Protein AF-A0A1E1MN97-F1 (afdb_monomer_lite)

Organism: Rhynchosporium secalis (NCBI:txid38038)

Radius of gyration: 18.12 Å; chains: 1; bounding box: 41×23×52 Å

InterPro domains:
  IPR003165 Piwi domain [PF02171] (19-93)
  IPR012337 Ribonuclease H-like superfamily [SSF53098] (6-96)
  IPR036397 Ribonuclease H superfamily [G3DSA:3.30.420.10] (1-100)

Structure (mmCIF, N/CA/C/O backbone):
data_AF-A0A1E1MN97-F1
#
_entry.id   AF-A0A1E1MN97-F1
#
loop_
_atom_site.group_PDB
_atom_site.id
_atom_site.type_symbol
_atom_site.label_atom_id
_atom_site.label_alt_id
_atom_site.label_comp_id
_atom_site.label_asym_id
_atom_site.label_entity_id
_atom_site.label_seq_id
_atom_site.pdbx_PDB_ins_code
_atom_site.Cartn_x
_atom_site.Cartn_y
_atom_site.Cartn_z
_atom_site.occupancy
_atom_site.B_iso_or_equiv
_atom_site.auth_seq_id
_atom_site.auth_comp_id
_atom_site.auth_asym_id
_atom_site.auth_atom_id
_atom_site.pdbx_PDB_model_num
ATOM 1 N N . MET A 1 1 ? 9.443 1.588 12.535 1.00 72.88 1 MET A N 1
ATOM 2 C CA . MET A 1 1 ? 8.849 2.880 12.944 1.00 72.88 1 MET A CA 1
ATOM 3 C C . MET A 1 1 ? 7.360 2.943 12.610 1.00 72.88 1 MET A C 1
ATOM 5 O O . MET A 1 1 ? 6.580 2.883 13.543 1.00 72.88 1 MET A O 1
ATOM 9 N N . VAL A 1 2 ? 6.952 2.916 11.333 1.00 85.94 2 VAL A N 1
ATOM 10 C CA . VAL A 1 2 ? 5.530 3.047 10.929 1.00 85.94 2 VAL A CA 1
ATOM 11 C C . VAL A 1 2 ? 4.598 1.996 11.553 1.00 85.94 2 VAL A C 1
ATOM 13 O O . VAL A 1 2 ? 3.640 2.350 12.233 1.00 85.94 2 VAL A O 1
ATOM 16 N N . LYS A 1 3 ? 4.909 0.697 11.412 1.00 86.44 3 LYS A N 1
ATOM 17 C CA . LYS A 1 3 ? 4.085 -0.383 11.998 1.00 86.44 3 LYS A CA 1
ATOM 18 C C . LYS A 1 3 ? 4.061 -0.398 13.531 1.00 86.44 3 LYS A C 1
ATOM 20 O O . LYS A 1 3 ? 3.086 -0.841 14.114 1.00 86.44 3 LYS A O 1
ATOM 25 N N . LEU A 1 4 ? 5.140 0.053 14.172 1.00 88.12 4 LEU A N 1
ATOM 26 C CA . LEU A 1 4 ? 5.307 -0.038 15.628 1.00 88.12 4 LEU A CA 1
ATOM 27 C C . LEU A 1 4 ? 4.805 1.207 16.368 1.00 88.12 4 LEU A C 1
ATOM 29 O O . LEU A 1 4 ? 4.565 1.133 17.566 1.00 88.12 4 LEU A O 1
ATOM 33 N N . LYS A 1 5 ? 4.681 2.347 15.680 1.00 93.44 5 LYS A N 1
ATOM 34 C CA . LYS A 1 5 ? 4.355 3.637 16.297 1.00 93.44 5 LYS A CA 1
ATOM 35 C C . LYS A 1 5 ? 3.136 4.284 15.652 1.00 93.44 5 LYS A C 1
ATOM 37 O O . LYS A 1 5 ? 2.136 4.482 16.330 1.00 93.44 5 LYS A O 1
ATOM 42 N N . ASP A 1 6 ? 3.2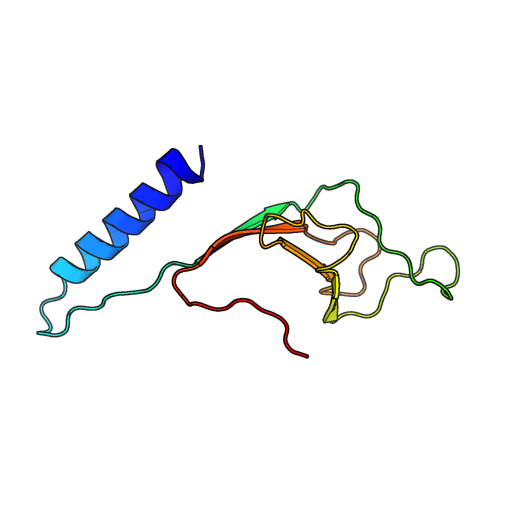02 4.562 14.354 1.00 94.25 6 ASP A N 1
ATOM 43 C CA . ASP A 1 6 ? 2.196 5.389 13.679 1.00 94.25 6 ASP A CA 1
ATOM 44 C C . ASP A 1 6 ? 0.849 4.661 13.573 1.00 94.25 6 ASP A C 1
ATOM 46 O O . ASP A 1 6 ? -0.178 5.202 13.978 1.00 94.25 6 ASP A O 1
ATOM 50 N N . ILE A 1 7 ? 0.851 3.403 13.111 1.00 94.25 7 ILE A N 1
ATOM 51 C CA . ILE A 1 7 ? -0.383 2.608 12.974 1.00 94.25 7 ILE A CA 1
ATOM 52 C C . ILE A 1 7 ? -1.081 2.408 14.336 1.00 94.25 7 ILE A C 1
ATOM 54 O O . ILE A 1 7 ? -2.278 2.702 14.424 1.00 94.25 7 ILE A O 1
ATOM 58 N N . PRO A 1 8 ? -0.389 1.996 15.422 1.00 94.69 8 PRO A N 1
ATOM 59 C CA . PRO A 1 8 ? -1.009 1.903 16.745 1.00 94.69 8 PRO A CA 1
ATOM 60 C C . PRO A 1 8 ? -1.573 3.231 17.263 1.00 94.69 8 PRO A C 1
ATOM 62 O O . PRO A 1 8 ? -2.661 3.246 17.835 1.00 94.69 8 PRO A O 1
ATOM 65 N N . GLN A 1 9 ? -0.873 4.351 17.049 1.00 95.44 9 GLN A N 1
ATOM 66 C CA . GLN A 1 9 ? -1.340 5.668 17.498 1.00 95.44 9 GLN A CA 1
ATOM 67 C C . GLN A 1 9 ? -2.600 6.121 16.755 1.00 95.44 9 GLN A C 1
ATOM 69 O O . GLN A 1 9 ? -3.536 6.607 17.389 1.00 95.44 9 GLN A O 1
ATOM 74 N N . ILE A 1 10 ? -2.657 5.912 15.436 1.00 93.88 10 ILE A N 1
ATOM 75 C CA . ILE A 1 10 ? -3.847 6.209 14.626 1.00 93.88 10 ILE A CA 1
ATOM 76 C C . ILE A 1 10 ? -5.019 5.325 15.068 1.00 93.88 10 ILE A C 1
ATOM 78 O O . ILE A 1 10 ? -6.122 5.823 15.278 1.00 93.88 10 ILE A O 1
ATOM 82 N N . THR A 1 11 ? -4.773 4.031 15.282 1.00 92.56 11 THR A N 1
ATOM 83 C CA . THR A 1 11 ? -5.800 3.079 15.741 1.00 92.56 11 THR A CA 1
ATOM 84 C C . THR A 1 11 ? -6.360 3.481 17.108 1.00 92.56 11 THR A C 1
ATOM 86 O O . THR A 1 11 ? -7.573 3.488 17.316 1.00 92.56 11 THR A O 1
ATOM 89 N N . LEU A 1 12 ? -5.488 3.891 18.037 1.00 92.75 12 LEU A N 1
ATOM 90 C CA . LEU A 1 12 ? -5.895 4.390 19.350 1.00 92.75 12 LEU A CA 1
ATOM 91 C C . LEU A 1 12 ? -6.735 5.670 19.243 1.00 92.75 12 LEU A C 1
ATOM 93 O O . LEU A 1 12 ? -7.713 5.820 19.974 1.00 92.75 12 LEU A O 1
ATOM 97 N N . AL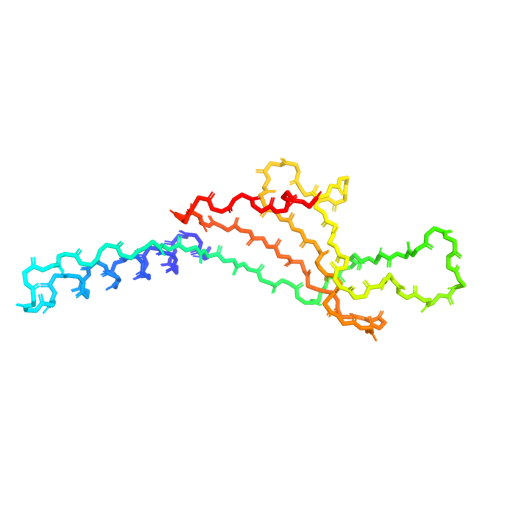A A 1 13 ? -6.376 6.582 18.338 1.00 91.62 13 ALA A N 1
ATOM 98 C CA . ALA A 1 13 ? -7.142 7.800 18.100 1.00 91.62 13 ALA A CA 1
ATOM 99 C C . ALA A 1 13 ? -8.542 7.495 17.543 1.00 91.62 13 ALA A C 1
ATOM 101 O O . ALA A 1 13 ? -9.518 8.042 18.050 1.00 91.62 13 ALA A O 1
ATOM 102 N N . ILE A 1 14 ? -8.659 6.576 16.574 1.00 90.44 14 ILE A N 1
ATOM 103 C CA . ILE A 1 14 ? -9.955 6.120 16.039 1.00 90.44 14 ILE A CA 1
ATOM 104 C C . ILE A 1 14 ? -10.828 5.560 17.167 1.00 90.44 14 ILE A C 1
ATOM 106 O O . ILE A 1 14 ? -11.991 5.944 17.294 1.00 90.44 14 ILE A O 1
ATOM 110 N N . LYS A 1 15 ? -10.254 4.714 18.030 1.00 88.56 15 LYS A N 1
ATOM 111 C CA . LYS A 1 15 ? -10.970 4.140 19.174 1.00 88.56 15 LYS A CA 1
ATOM 112 C C . LYS A 1 15 ? -11.476 5.222 20.136 1.00 88.56 15 LYS A C 1
ATOM 114 O O . LYS A 1 15 ? -12.662 5.241 20.447 1.00 88.56 15 LYS A O 1
ATOM 119 N N . ARG A 1 16 ? -10.619 6.165 20.539 1.00 89.44 16 ARG A N 1
ATOM 120 C CA . ARG A 1 16 ? -11.009 7.282 21.424 1.00 89.44 16 ARG A CA 1
ATOM 121 C C . ARG A 1 16 ? -12.132 8.134 20.832 1.00 89.44 16 ARG A C 1
ATOM 123 O O . ARG A 1 16 ? -13.052 8.514 21.543 1.00 89.44 16 ARG A O 1
ATOM 130 N N . MET A 1 17 ? -12.080 8.404 19.527 1.00 86.00 17 MET A N 1
ATOM 131 C CA . MET A 1 17 ? -13.141 9.144 18.837 1.00 86.00 17 MET A CA 1
ATOM 132 C C . MET A 1 17 ? -14.469 8.378 18.827 1.00 86.00 17 MET A C 1
ATOM 134 O O . MET A 1 17 ? -15.521 8.996 18.959 1.00 86.00 17 MET A O 1
ATOM 138 N N . SER A 1 18 ? -14.426 7.047 18.704 1.00 83.12 18 SER A N 1
ATOM 139 C CA . SER A 1 18 ? -15.628 6.203 18.755 1.00 83.12 18 SER A CA 1
ATOM 140 C C . SER A 1 18 ? -16.277 6.144 20.143 1.00 83.12 18 SER A C 1
ATOM 142 O O . SER A 1 18 ? -17.482 5.938 20.237 1.00 83.12 18 SER A O 1
ATOM 144 N N . GLU A 1 19 ? -15.491 6.341 21.206 1.00 81.81 19 GLU A N 1
ATOM 145 C CA . GLU A 1 19 ? -15.962 6.391 22.598 1.00 81.81 19 GLU A CA 1
ATOM 146 C C . GLU A 1 19 ? -16.546 7.767 22.962 1.00 81.81 19 GLU A C 1
ATOM 148 O O . GLU A 1 19 ? -17.415 7.852 23.822 1.00 81.81 19 GLU A O 1
ATOM 153 N N . TYR A 1 20 ? -16.085 8.839 22.306 1.00 75.69 20 TYR A N 1
ATOM 154 C CA . TYR A 1 20 ? -16.527 10.214 22.563 1.00 75.69 20 TYR A CA 1
ATOM 155 C C . TYR A 1 20 ? -17.847 10.593 21.868 1.00 75.69 20 TYR A C 1
ATOM 157 O O . TYR A 1 20 ? -18.484 11.567 22.253 1.00 75.69 20 TYR A O 1
ATOM 165 N N . SER A 1 21 ? -18.273 9.881 20.820 1.00 72.38 21 SER A N 1
ATOM 166 C CA . SER A 1 21 ? -19.492 10.252 20.092 1.00 72.38 21 SER A CA 1
ATOM 167 C C . SER A 1 21 ? -20.758 9.986 20.924 1.00 72.38 21 SER A C 1
ATOM 169 O O . SER A 1 21 ? -21.143 8.832 21.080 1.00 72.38 21 SER A O 1
ATOM 171 N N . ASP A 1 22 ? -21.443 11.049 21.370 1.00 65.81 22 ASP A N 1
ATOM 172 C CA . ASP A 1 22 ? -22.707 11.035 22.146 1.00 65.81 22 ASP A CA 1
ATOM 173 C C . ASP A 1 22 ? -23.907 10.385 21.425 1.00 65.81 22 ASP A C 1
ATOM 175 O O . ASP A 1 22 ? -24.974 10.159 21.998 1.00 65.81 22 ASP A O 1
ATOM 179 N N . THR A 1 23 ? -23.768 10.072 20.139 1.00 63.75 23 THR A N 1
ATOM 180 C CA . THR A 1 23 ? -24.752 9.266 19.421 1.00 63.75 23 THR A CA 1
ATOM 181 C C . THR A 1 23 ? -24.594 7.808 19.846 1.00 63.75 23 THR A C 1
ATOM 183 O O . THR A 1 23 ? -23.485 7.293 19.771 1.00 63.75 23 THR A O 1
ATOM 186 N N . ASN A 1 24 ? -25.688 7.116 20.190 1.00 59.78 24 ASN A N 1
ATOM 187 C CA . ASN A 1 24 ? -25.788 5.673 20.517 1.00 59.78 24 ASN A CA 1
ATOM 188 C C . ASN A 1 24 ? -25.280 4.695 19.417 1.00 59.78 24 ASN A C 1
ATOM 190 O O . ASN A 1 24 ? -25.704 3.544 19.325 1.00 59.78 24 ASN A O 1
ATOM 194 N N . LYS A 1 25 ? -24.403 5.147 18.522 1.00 63.56 25 LYS A N 1
ATOM 195 C CA . LYS A 1 25 ? -23.884 4.445 17.362 1.00 63.56 25 LYS A CA 1
ATOM 196 C C . LYS A 1 25 ? -22.365 4.377 17.473 1.00 63.56 25 LYS A C 1
ATOM 198 O O . LYS A 1 25 ? -21.668 5.326 17.131 1.00 63.56 25 LYS A O 1
ATOM 203 N N . SER A 1 26 ? -21.857 3.224 17.903 1.00 63.41 26 SER A N 1
ATOM 204 C CA . SER A 1 26 ? -20.423 2.932 17.884 1.00 63.41 26 SER A CA 1
ATOM 205 C C . SER A 1 26 ? -19.902 3.015 16.443 1.00 63.41 26 SER A C 1
ATOM 207 O O . SER A 1 26 ? -20.202 2.150 15.614 1.00 63.41 26 SER A O 1
ATOM 209 N N . CYS A 1 27 ? -19.142 4.057 16.113 1.00 64.94 27 CYS A N 1
ATOM 210 C CA . CYS A 1 27 ? -18.513 4.179 14.801 1.00 64.94 27 CYS A CA 1
ATOM 211 C C . CYS A 1 27 ? -17.189 3.408 14.802 1.00 64.94 27 CYS A C 1
ATOM 213 O O . CY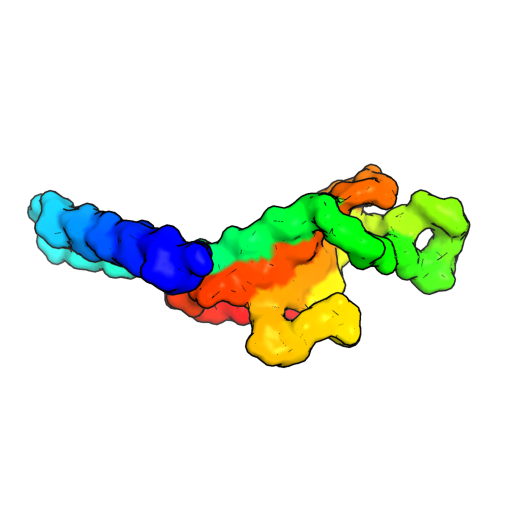S A 1 27 ? -16.154 3.929 15.212 1.00 64.94 27 CYS A O 1
ATOM 215 N N . ASN A 1 28 ? -17.221 2.146 14.368 1.00 76.06 28 ASN A N 1
ATOM 216 C CA . ASN A 1 28 ? -16.013 1.341 14.201 1.00 76.06 28 ASN A CA 1
ATOM 217 C C . ASN A 1 28 ? -15.453 1.533 12.782 1.00 76.06 28 ASN A C 1
ATOM 219 O O . ASN A 1 28 ? -15.779 0.786 11.856 1.00 76.06 28 ASN A O 1
ATOM 223 N N . SER A 1 29 ? -14.672 2.598 12.599 1.00 87.62 29 SER A N 1
ATOM 224 C CA . SER A 1 29 ? -14.026 2.912 11.321 1.00 87.62 29 SER A CA 1
ATOM 225 C C . SER A 1 29 ? -12.855 1.972 11.051 1.00 87.62 29 SER A C 1
ATOM 227 O O . SER A 1 29 ? -11.947 1.852 11.866 1.00 87.62 29 SER A O 1
ATOM 229 N N . LYS A 1 30 ? -12.848 1.361 9.866 1.00 91.38 30 LYS A N 1
ATOM 230 C CA . LYS A 1 30 ? -11.773 0.477 9.399 1.00 91.38 30 LYS A CA 1
ATOM 231 C C . LYS A 1 30 ? -10.568 1.285 8.909 1.00 91.38 30 LYS A C 1
ATOM 233 O O . LYS A 1 30 ? -10.730 2.181 8.078 1.00 91.38 30 LYS A O 1
ATOM 238 N N . LEU A 1 31 ? -9.361 0.932 9.347 1.00 92.75 31 LEU A N 1
ATOM 239 C CA . LEU A 1 31 ? -8.104 1.539 8.904 1.00 92.75 31 LEU A CA 1
ATOM 240 C C . LEU A 1 31 ? -7.455 0.740 7.763 1.00 92.75 31 LEU A C 1
ATOM 242 O O . LEU A 1 31 ? -7.159 -0.449 7.878 1.00 92.75 31 LEU A O 1
ATOM 246 N N . THR A 1 32 ? -7.157 1.421 6.657 1.00 94.38 32 THR A N 1
ATOM 247 C CA . THR A 1 32 ? -6.263 0.905 5.609 1.00 94.38 32 THR A CA 1
ATOM 248 C C . THR A 1 32 ? -5.105 1.875 5.442 1.00 94.38 32 THR A C 1
ATOM 250 O O . THR A 1 32 ? -5.315 3.058 5.183 1.00 94.38 32 THR A O 1
ATOM 253 N N . PHE A 1 33 ? -3.880 1.388 5.630 1.00 94.88 33 PHE A N 1
ATOM 254 C CA . PHE A 1 33 ? -2.676 2.213 5.649 1.00 94.88 33 PHE A CA 1
ATOM 255 C C . PHE A 1 33 ? -1.719 1.774 4.544 1.00 94.88 33 PHE A C 1
ATOM 257 O O . PHE A 1 33 ? -1.296 0.616 4.505 1.00 94.88 33 PHE A O 1
ATOM 264 N N . LEU A 1 34 ? -1.337 2.716 3.679 1.00 94.44 34 LEU A N 1
ATOM 265 C CA . LEU A 1 34 ? -0.416 2.488 2.572 1.00 94.44 34 LEU A CA 1
ATOM 266 C C . LEU A 1 34 ? 0.765 3.454 2.640 1.00 94.44 34 LEU A C 1
ATOM 268 O O . LEU A 1 34 ? 0.617 4.618 3.009 1.00 94.44 34 LEU A O 1
ATOM 272 N N . VAL A 1 35 ? 1.933 2.980 2.219 1.00 94.19 35 VAL A N 1
ATOM 273 C CA . VAL A 1 35 ? 3.135 3.798 2.038 1.00 94.19 35 VAL A CA 1
ATOM 274 C C . VAL A 1 35 ? 3.404 3.971 0.553 1.00 94.19 35 VAL A C 1
ATOM 276 O O . VAL A 1 35 ? 3.366 2.999 -0.197 1.00 94.19 35 VAL A O 1
ATOM 279 N N . VAL A 1 36 ? 3.723 5.202 0.143 1.00 93.06 36 VAL A N 1
ATOM 280 C CA . VAL A 1 36 ? 4.079 5.532 -1.241 1.00 93.06 36 VAL A CA 1
ATOM 281 C C . VAL A 1 36 ? 5.550 5.922 -1.328 1.00 93.06 36 VAL A C 1
ATOM 283 O O . VAL A 1 36 ? 5.954 6.989 -0.865 1.00 93.06 36 VAL A O 1
ATOM 286 N N . GLY A 1 37 ? 6.359 5.095 -1.982 1.00 91.69 37 GLY A N 1
ATOM 287 C CA . GLY A 1 37 ? 7.727 5.446 -2.355 1.00 91.69 37 GLY A CA 1
ATOM 288 C C . GLY A 1 37 ? 7.760 6.085 -3.741 1.00 91.69 37 GLY A C 1
ATOM 289 O O . GLY A 1 37 ? 7.639 5.371 -4.721 1.00 91.69 37 GLY A O 1
ATOM 290 N N . LYS A 1 38 ? 7.933 7.408 -3.867 1.00 85.31 38 LYS A N 1
ATOM 291 C CA . LYS A 1 38 ? 8.001 8.095 -5.185 1.00 85.31 38 LYS A CA 1
ATOM 292 C C . LYS A 1 38 ? 9.387 8.097 -5.842 1.00 85.31 38 LYS A C 1
ATOM 294 O O . LYS A 1 38 ? 9.498 8.289 -7.046 1.00 85.31 38 LYS A O 1
ATOM 299 N N . ARG A 1 39 ? 10.458 7.933 -5.063 1.00 85.25 39 ARG A N 1
ATOM 300 C CA . ARG A 1 39 ? 11.849 7.976 -5.547 1.00 85.25 39 ARG A CA 1
ATOM 301 C C . ARG A 1 39 ? 12.464 6.582 -5.492 1.00 85.25 39 ARG A C 1
ATOM 303 O O . ARG A 1 39 ? 13.277 6.299 -4.623 1.00 85.25 39 ARG A O 1
ATOM 310 N N . HIS A 1 40 ? 12.022 5.707 -6.392 1.00 86.62 40 HIS A N 1
ATOM 311 C CA . HIS A 1 40 ? 12.506 4.329 -6.495 1.00 86.62 40 HIS A CA 1
ATOM 312 C C . HIS A 1 40 ? 13.240 4.066 -7.818 1.00 86.62 40 HIS A C 1
ATOM 314 O O . HIS A 1 40 ? 13.108 4.804 -8.801 1.00 86.62 40 HIS A O 1
ATOM 320 N N . HIS A 1 41 ? 13.991 2.964 -7.870 1.00 85.69 41 HIS A N 1
ATOM 321 C CA . HIS A 1 41 ? 14.775 2.585 -9.050 1.00 85.69 41 HIS A CA 1
ATOM 322 C C . HIS A 1 41 ? 13.992 1.783 -10.095 1.00 85.69 41 HIS A C 1
ATOM 324 O O . HIS A 1 41 ? 14.446 1.692 -11.229 1.00 85.69 41 HIS A O 1
ATOM 330 N N . ALA A 1 42 ? 12.795 1.277 -9.775 1.00 83.31 42 ALA A N 1
ATOM 331 C CA . ALA A 1 42 ? 11.983 0.558 -10.755 1.00 83.31 42 ALA A CA 1
ATOM 332 C C . ALA A 1 42 ? 11.641 1.437 -11.978 1.00 83.31 42 ALA A C 1
ATOM 334 O O . ALA A 1 42 ? 11.297 2.624 -11.850 1.00 83.31 42 ALA A O 1
ATOM 335 N N . ARG A 1 43 ? 11.759 0.841 -13.168 1.00 80.25 43 ARG A N 1
ATOM 336 C CA . ARG A 1 43 ? 11.408 1.408 -14.475 1.00 80.25 43 ARG A CA 1
ATOM 337 C C . ARG A 1 43 ? 10.563 0.370 -15.208 1.00 80.25 43 ARG A C 1
ATOM 339 O O . ARG A 1 43 ? 10.971 -0.777 -15.309 1.00 80.25 43 ARG A O 1
ATOM 346 N N . LEU A 1 44 ? 9.388 0.774 -15.675 1.00 78.25 44 LEU A N 1
ATOM 347 C CA . LEU A 1 44 ? 8.449 -0.070 -16.409 1.00 78.25 44 LEU A CA 1
ATOM 348 C C . LEU A 1 44 ? 8.369 0.478 -17.830 1.00 78.25 44 LEU A C 1
ATOM 350 O O . LEU A 1 44 ? 7.947 1.623 -18.025 1.00 78.25 44 LEU A O 1
ATOM 354 N N . ASN A 1 45 ? 8.808 -0.317 -18.794 1.00 78.88 45 ASN A N 1
ATOM 355 C CA . ASN A 1 45 ? 8.823 0.059 -20.198 1.00 78.88 45 ASN A CA 1
ATOM 356 C C . ASN A 1 45 ? 7.894 -0.891 -20.968 1.00 78.88 45 ASN A C 1
ATOM 358 O O . ASN A 1 45 ? 7.891 -2.089 -20.681 1.00 78.88 45 ASN A O 1
ATOM 362 N N . PRO A 1 46 ? 7.089 -0.385 -21.911 1.00 77.62 46 PRO A N 1
ATOM 363 C CA . PRO A 1 46 ? 6.259 -1.226 -22.764 1.00 77.62 46 PRO A CA 1
ATOM 364 C C . PRO A 1 46 ? 7.126 -2.100 -23.683 1.00 77.62 46 PRO A C 1
ATOM 366 O O . PRO A 1 46 ? 8.080 -1.610 -24.278 1.00 77.62 46 PRO A O 1
ATOM 369 N N . VAL A 1 47 ? 6.748 -3.373 -23.841 1.00 78.44 47 VAL A N 1
ATOM 370 C CA . VAL A 1 47 ? 7.501 -4.378 -24.625 1.00 78.44 47 VAL A CA 1
ATOM 371 C C . VAL A 1 47 ? 7.681 -3.963 -26.092 1.00 78.44 47 VAL A C 1
ATOM 373 O O . VAL A 1 47 ? 8.743 -4.174 -26.661 1.00 78.44 47 VAL A O 1
ATOM 376 N N . ASN A 1 48 ? 6.670 -3.312 -26.680 1.00 76.88 48 ASN A N 1
ATOM 377 C CA . ASN A 1 48 ? 6.667 -2.872 -28.083 1.00 76.88 48 ASN A CA 1
ATOM 378 C C . ASN A 1 48 ? 6.725 -1.339 -28.235 1.00 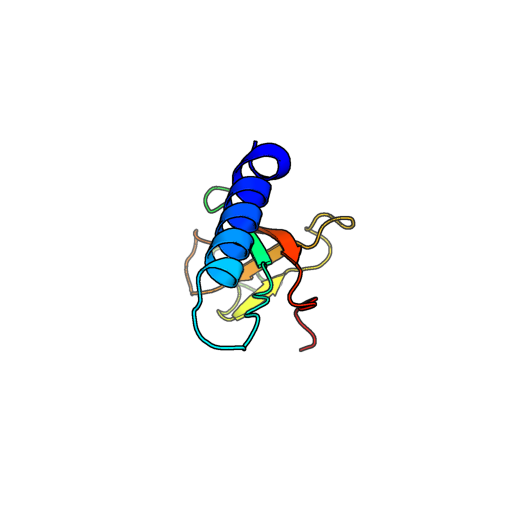76.88 48 ASN A C 1
ATOM 380 O O . ASN A 1 48 ? 6.330 -0.794 -29.268 1.00 76.88 48 ASN A O 1
ATOM 384 N N . GLY A 1 49 ? 7.123 -0.608 -27.191 1.00 64.81 49 GLY A N 1
ATOM 385 C CA . GLY A 1 49 ? 7.218 0.848 -27.276 1.00 64.81 49 GLY A CA 1
ATOM 386 C C . GLY A 1 49 ? 8.510 1.310 -27.932 1.00 64.81 49 GLY A C 1
ATOM 387 O O . GLY A 1 49 ? 9.544 0.663 -27.828 1.00 64.81 49 GLY A O 1
ATOM 388 N N . LYS A 1 50 ? 8.459 2.488 -28.560 1.00 64.31 50 LYS A N 1
ATOM 389 C CA . LYS A 1 50 ? 9.678 3.238 -28.887 1.00 64.31 50 LYS A CA 1
ATOM 390 C C . LYS A 1 50 ? 10.412 3.581 -27.588 1.00 64.31 50 LYS A C 1
ATOM 392 O O . LYS A 1 50 ? 9.751 3.925 -26.601 1.00 64.31 50 LYS A O 1
ATOM 397 N N . ASP A 1 51 ? 11.742 3.532 -27.614 1.00 63.38 51 ASP A N 1
ATOM 398 C CA . ASP A 1 51 ? 12.589 3.876 -26.471 1.00 63.38 51 ASP A CA 1
ATOM 399 C C . ASP A 1 51 ? 12.140 5.194 -25.820 1.00 63.38 51 ASP A C 1
ATOM 401 O O . ASP A 1 51 ? 11.953 6.214 -26.487 1.00 63.38 51 ASP A O 1
ATOM 405 N N . GLY A 1 52 ? 11.917 5.162 -24.504 1.00 63.44 52 GLY A N 1
ATOM 406 C CA . GLY A 1 52 ? 11.528 6.338 -23.721 1.00 63.44 52 GLY A CA 1
ATOM 407 C C . GLY A 1 52 ? 10.024 6.608 -23.591 1.00 63.44 52 GLY A C 1
ATOM 408 O O . GLY A 1 52 ? 9.662 7.580 -22.925 1.00 63.44 52 GLY A O 1
ATOM 409 N N . LYS A 1 53 ? 9.137 5.774 -24.156 1.00 71.38 53 LYS A N 1
ATOM 410 C CA . LYS A 1 53 ? 7.687 5.856 -23.885 1.00 71.38 53 LYS A CA 1
ATOM 411 C C . LYS A 1 53 ? 7.287 5.091 -22.620 1.00 71.38 53 LYS A C 1
ATOM 413 O O . LYS A 1 53 ? 7.778 3.994 -22.373 1.00 71.38 53 LYS A O 1
ATOM 418 N N . ASN A 1 54 ? 6.355 5.643 -21.841 1.00 73.50 54 ASN A N 1
ATOM 419 C CA . ASN A 1 54 ? 5.750 4.935 -20.708 1.00 73.50 54 ASN A CA 1
ATOM 420 C C . ASN A 1 54 ? 4.605 4.028 -21.167 1.00 73.50 54 ASN A C 1
ATOM 422 O O . ASN A 1 54 ? 4.080 4.174 -22.270 1.00 73.50 54 ASN A O 1
ATOM 426 N N . GLY A 1 55 ? 4.190 3.118 -20.283 1.00 75.81 55 GLY A N 1
ATOM 427 C CA . GLY A 1 55 ? 2.892 2.460 -20.417 1.00 75.81 55 GLY A CA 1
ATOM 428 C C . GLY A 1 55 ? 1.731 3.459 -20.288 1.00 75.81 55 GLY A C 1
ATOM 429 O O . GLY A 1 55 ? 1.932 4.572 -19.790 1.00 75.81 55 GLY A O 1
ATOM 430 N N . PRO A 1 56 ? 0.521 3.077 -20.727 1.00 79.31 56 PRO A N 1
ATOM 431 C CA . PRO A 1 56 ? -0.648 3.945 -20.665 1.00 79.31 56 PRO A CA 1
ATOM 432 C C . PRO A 1 56 ? -1.015 4.305 -19.214 1.00 79.31 56 PRO A C 1
ATOM 434 O O . PRO A 1 56 ? -0.762 3.515 -18.295 1.00 79.31 56 PRO A O 1
ATOM 437 N N . PRO A 1 57 ? -1.629 5.482 -18.984 1.00 81.44 57 PRO A N 1
ATOM 438 C CA . PRO A 1 57 ? -2.180 5.818 -17.679 1.00 81.44 57 PRO A CA 1
ATOM 439 C C . PRO A 1 57 ? -3.270 4.810 -17.283 1.00 81.44 57 PRO A C 1
ATOM 441 O O . PRO A 1 57 ? -3.984 4.284 -18.132 1.00 81.44 57 PRO A O 1
ATOM 444 N N . GLY A 1 58 ? -3.386 4.529 -15.989 1.00 81.00 58 GLY A N 1
ATOM 445 C CA . GLY A 1 58 ? -4.277 3.505 -15.443 1.00 81.00 58 GLY A CA 1
ATOM 446 C C . GLY A 1 58 ? -3.667 2.101 -15.386 1.00 81.00 58 GLY A C 1
ATOM 447 O O . GLY A 1 58 ? -4.205 1.251 -14.684 1.00 81.00 58 GLY A O 1
ATOM 448 N N . MET A 1 59 ? -2.528 1.851 -16.043 1.00 83.44 59 MET A N 1
ATOM 449 C CA . MET A 1 59 ? -1.835 0.564 -15.937 1.00 83.44 59 MET A CA 1
ATOM 450 C C . MET A 1 59 ? -1.343 0.335 -14.505 1.00 83.44 59 MET A C 1
ATOM 452 O O . MET A 1 59 ? -0.724 1.218 -13.907 1.00 83.44 59 MET A O 1
ATOM 456 N N . VAL A 1 60 ? -1.564 -0.861 -13.968 1.00 87.75 60 VAL A N 1
ATOM 457 C CA . VAL A 1 60 ? -1.044 -1.266 -12.660 1.00 87.75 60 VAL A CA 1
ATOM 458 C C . VAL A 1 60 ? -0.200 -2.516 -12.824 1.00 87.75 60 VAL A C 1
ATOM 460 O O . VAL A 1 60 ? -0.596 -3.443 -13.520 1.00 87.75 60 VAL A O 1
ATOM 463 N N . ILE A 1 61 ? 0.968 -2.529 -12.185 1.00 88.00 61 ILE A N 1
ATOM 464 C CA . ILE A 1 61 ? 1.816 -3.717 -12.090 1.00 88.00 61 ILE A CA 1
ATOM 465 C C . ILE A 1 61 ? 1.829 -4.194 -10.642 1.00 88.00 61 ILE A C 1
ATOM 467 O O . ILE A 1 61 ? 2.372 -3.519 -9.767 1.00 88.00 61 ILE A O 1
ATOM 471 N N . ASN A 1 62 ? 1.220 -5.348 -10.409 1.00 87.62 62 ASN A N 1
ATOM 472 C CA . ASN A 1 62 ? 1.055 -6.014 -9.114 1.00 87.62 62 ASN A CA 1
ATOM 473 C C . ASN A 1 62 ? 1.600 -7.455 -9.120 1.00 87.62 62 ASN A C 1
ATOM 475 O O . ASN A 1 62 ? 1.414 -8.184 -8.154 1.00 87.62 62 ASN A O 1
ATOM 479 N N . GLU A 1 63 ? 2.279 -7.867 -10.191 1.00 85.94 63 GLU A N 1
ATOM 480 C CA . GLU A 1 63 ? 2.808 -9.221 -10.368 1.00 85.94 63 GLU A CA 1
ATOM 481 C C . GLU A 1 63 ? 4.262 -9.184 -10.855 1.00 85.94 63 GLU A C 1
ATOM 483 O O . GLU A 1 63 ? 4.720 -8.184 -11.413 1.00 85.94 63 GLU A O 1
ATOM 488 N N . THR A 1 64 ? 4.981 -10.299 -10.681 1.00 86.56 64 THR A N 1
ATOM 489 C CA . THR A 1 64 ? 6.360 -10.567 -11.153 1.00 86.56 64 THR A CA 1
ATOM 490 C C . THR A 1 64 ? 7.468 -9.692 -10.550 1.00 86.56 64 THR A C 1
ATOM 492 O O . THR A 1 64 ? 8.460 -10.215 -10.051 1.00 86.56 64 THR A O 1
ATOM 495 N N . VAL A 1 65 ? 7.329 -8.366 -10.585 1.00 86.50 65 VAL A N 1
ATOM 496 C CA . VAL A 1 65 ? 8.346 -7.383 -10.156 1.00 86.50 65 VAL A CA 1
ATOM 497 C C . VAL A 1 65 ? 8.031 -6.747 -8.801 1.00 86.50 65 VAL A C 1
ATOM 499 O O . VAL A 1 65 ? 8.555 -5.687 -8.458 1.00 86.50 65 VAL A O 1
ATOM 502 N N . VAL A 1 66 ? 7.148 -7.382 -8.038 1.00 89.94 66 VAL A N 1
ATOM 503 C CA . VAL A 1 66 ? 6.698 -6.926 -6.724 1.00 89.94 66 VAL A CA 1
ATOM 504 C C . VAL A 1 66 ? 6.988 -7.997 -5.665 1.00 89.94 66 VAL A C 1
ATOM 506 O O . VAL A 1 66 ? 7.294 -9.140 -6.005 1.00 89.94 66 VAL A O 1
ATOM 509 N N . CYS A 1 67 ? 6.957 -7.652 -4.373 1.00 88.44 67 CYS A N 1
ATOM 510 C CA . CYS A 1 67 ? 7.280 -8.635 -3.330 1.00 88.44 67 CYS A CA 1
ATOM 511 C C . CYS A 1 67 ? 6.114 -9.626 -3.150 1.00 88.44 67 CYS A C 1
ATOM 513 O O . CYS A 1 67 ? 5.033 -9.182 -2.777 1.00 88.44 67 CYS A O 1
ATOM 515 N N . PRO A 1 68 ? 6.317 -10.947 -3.318 1.00 88.19 68 PRO A N 1
ATOM 516 C CA . PRO A 1 68 ? 5.224 -11.926 -3.352 1.00 88.19 68 PRO A CA 1
ATOM 517 C C . PRO A 1 68 ? 4.522 -12.124 -2.003 1.00 88.19 68 PRO A C 1
ATOM 519 O O . PRO A 1 68 ? 3.412 -12.639 -1.946 1.00 88.19 68 PRO A O 1
ATOM 522 N N . THR A 1 69 ? 5.166 -11.737 -0.902 1.00 90.38 69 THR A N 1
ATOM 523 C CA . THR A 1 69 ? 4.639 -11.900 0.461 1.00 90.38 69 THR A CA 1
ATOM 524 C C . THR A 1 69 ? 3.981 -10.635 1.004 1.00 90.38 69 THR A C 1
ATOM 526 O O . THR A 1 69 ? 3.534 -10.613 2.151 1.00 90.38 69 THR A O 1
ATOM 529 N N . GLN A 1 70 ? 3.947 -9.557 0.219 1.00 88.94 70 GLN A N 1
ATOM 530 C CA . GLN A 1 70 ? 3.420 -8.265 0.639 1.00 88.94 70 GLN A CA 1
ATOM 531 C C . GLN A 1 70 ? 2.440 -7.747 -0.399 1.00 88.94 70 GLN A C 1
ATOM 533 O O . GLN A 1 70 ? 2.686 -7.847 -1.594 1.00 88.94 70 GLN A O 1
ATOM 538 N N . PHE A 1 71 ? 1.363 -7.112 0.052 1.00 91.62 71 PHE A N 1
ATOM 539 C CA . PHE A 1 71 ? 0.455 -6.462 -0.877 1.00 91.62 71 PHE A CA 1
ATOM 540 C C . PHE A 1 71 ? 1.038 -5.117 -1.327 1.00 91.62 71 PHE A C 1
ATOM 542 O O . PHE A 1 71 ? 1.074 -4.144 -0.568 1.00 91.62 71 PHE A O 1
ATOM 549 N N . ASN A 1 72 ? 1.536 -5.073 -2.559 1.00 92.19 72 ASN A N 1
ATOM 550 C CA . ASN A 1 72 ? 2.164 -3.903 -3.155 1.00 92.19 72 ASN A CA 1
ATOM 551 C C . ASN A 1 72 ? 1.978 -3.863 -4.677 1.00 92.19 72 ASN A C 1
ATOM 553 O O . ASN A 1 72 ? 1.632 -4.856 -5.312 1.00 92.19 72 ASN A O 1
ATOM 557 N N . PHE A 1 73 ? 2.152 -2.677 -5.255 1.00 91.75 73 PHE A N 1
ATOM 558 C CA . PHE A 1 73 ? 1.963 -2.460 -6.686 1.00 91.75 73 PHE A CA 1
ATOM 559 C C . PHE A 1 73 ? 2.604 -1.153 -7.165 1.00 91.75 73 PHE A C 1
ATOM 561 O O . PHE A 1 73 ? 2.892 -0.233 -6.389 1.00 91.75 73 PHE A O 1
ATOM 568 N N . TYR A 1 74 ? 2.787 -1.058 -8.479 1.00 89.75 74 TYR A N 1
ATOM 569 C CA . TYR A 1 74 ? 3.221 0.136 -9.193 1.00 89.75 74 TYR A CA 1
ATOM 570 C C . TYR A 1 74 ? 2.108 0.622 -10.130 1.00 89.75 74 TYR A C 1
ATOM 572 O O . TYR A 1 74 ? 1.909 0.031 -11.192 1.00 89.75 74 TYR A O 1
ATOM 580 N N . PRO A 1 75 ? 1.387 1.703 -9.796 1.00 87.94 75 PRO A N 1
ATOM 581 C CA . PRO A 1 75 ? 0.450 2.322 -10.713 1.00 87.94 75 PRO A CA 1
ATOM 582 C C . PRO A 1 75 ? 1.161 3.323 -11.633 1.00 87.94 75 PRO A C 1
ATOM 584 O O . PRO A 1 75 ? 1.970 4.154 -11.202 1.00 87.94 75 PRO A O 1
ATOM 587 N N . GLN A 1 76 ? 0.793 3.291 -12.906 1.00 83.62 76 GLN A N 1
ATOM 588 C CA . GLN A 1 76 ? 1.055 4.334 -13.884 1.00 83.62 76 GLN A CA 1
ATOM 589 C C . GLN A 1 76 ? -0.133 5.303 -13.864 1.00 83.62 76 GLN A C 1
ATOM 591 O O . GLN A 1 76 ? -1.080 5.157 -14.622 1.00 83.62 76 GLN A O 1
ATOM 596 N N . SER A 1 77 ? -0.135 6.283 -12.960 1.00 79.38 77 SER A N 1
ATOM 597 C CA . SER A 1 77 ? -1.309 7.157 -12.785 1.00 79.38 77 SER A CA 1
ATOM 598 C C . SER A 1 77 ? -1.489 8.213 -13.882 1.00 79.38 77 SER A C 1
ATOM 600 O O . SER A 1 77 ? -2.606 8.645 -14.134 1.00 79.38 77 SER A O 1
ATOM 602 N N . HIS A 1 78 ? -0.407 8.651 -14.522 1.00 77.38 78 HIS A N 1
ATOM 603 C CA . HIS A 1 78 ? -0.406 9.709 -15.535 1.00 77.38 78 HIS A CA 1
ATOM 604 C C . HIS A 1 78 ? 0.734 9.472 -16.534 1.00 77.38 78 HIS A C 1
ATOM 606 O O . HIS A 1 78 ? 1.648 8.690 -16.252 1.00 77.38 78 HIS A O 1
ATOM 612 N N . ASP A 1 79 ? 0.693 10.130 -17.694 1.00 71.06 79 ASP A N 1
ATOM 613 C CA . ASP A 1 79 ? 1.716 9.995 -18.741 1.00 71.06 79 ASP A CA 1
ATOM 614 C C . ASP A 1 79 ? 2.993 10.777 -18.387 1.00 71.06 79 ASP A C 1
ATOM 616 O O . ASP A 1 79 ? 3.323 11.814 -18.957 1.00 71.06 79 ASP A O 1
ATOM 620 N N . SER A 1 80 ? 3.685 10.301 -17.352 1.00 63.75 80 SER A N 1
ATOM 621 C CA . SER A 1 80 ? 4.904 10.903 -16.824 1.00 63.75 80 SER A CA 1
ATOM 622 C C . SER A 1 80 ? 6.102 9.975 -17.009 1.00 63.75 80 SER A C 1
ATOM 624 O O . SER A 1 80 ? 6.099 8.876 -16.448 1.00 63.75 80 SER A O 1
ATOM 626 N N . PRO A 1 81 ? 7.185 10.437 -17.667 1.00 57.03 81 PRO A N 1
ATOM 627 C CA . PRO A 1 81 ? 8.425 9.674 -17.884 1.00 57.03 81 PRO A CA 1
ATOM 628 C C . PRO A 1 81 ? 9.115 9.145 -16.620 1.00 57.03 81 PRO A C 1
ATOM 630 O O . PRO A 1 81 ? 9.940 8.236 -16.690 1.00 57.03 81 PRO A O 1
ATOM 633 N N . LYS A 1 82 ? 8.861 9.756 -15.455 1.00 57.66 82 LYS A N 1
ATOM 634 C CA . LYS A 1 82 ? 9.716 9.587 -14.265 1.00 57.66 82 LYS A CA 1
ATOM 635 C C . LYS A 1 82 ? 8.986 9.335 -12.946 1.00 57.66 82 LYS A C 1
ATOM 637 O O . LYS A 1 82 ? 9.659 9.089 -11.952 1.00 57.66 82 LYS A O 1
ATOM 642 N N . SER A 1 83 ? 7.655 9.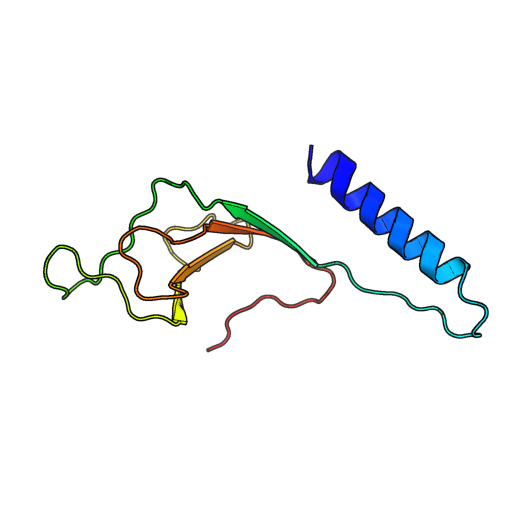386 -12.898 1.00 56.34 83 SER A N 1
ATOM 643 C CA . SER A 1 83 ? 6.926 9.449 -11.621 1.00 56.34 83 SER A CA 1
ATOM 644 C C . SER A 1 83 ? 5.911 8.321 -11.477 1.00 56.34 83 SER A C 1
ATOM 646 O O . SER A 1 83 ? 4.705 8.512 -11.624 1.00 56.34 83 SER A O 1
ATOM 648 N N . ARG A 1 84 ? 6.426 7.131 -11.172 1.00 72.31 84 ARG A N 1
ATOM 649 C CA . ARG A 1 84 ? 5.640 6.032 -10.607 1.00 72.31 84 ARG A CA 1
ATOM 650 C C . ARG A 1 84 ? 5.922 5.981 -9.112 1.00 72.31 84 ARG A C 1
ATOM 652 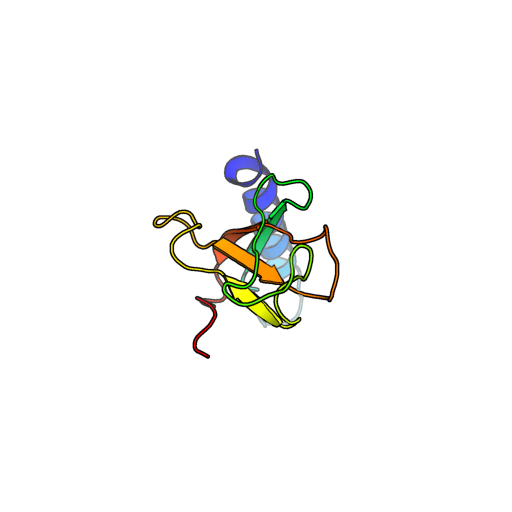O O . ARG A 1 84 ? 7.040 6.263 -8.689 1.00 72.31 84 ARG A O 1
ATOM 659 N N . GLY A 1 85 ? 4.897 5.704 -8.318 1.00 87.00 85 GLY A N 1
ATOM 660 C CA . GLY A 1 85 ? 5.065 5.402 -6.900 1.00 87.00 85 GLY A CA 1
ATOM 661 C C . GLY A 1 85 ? 5.081 3.894 -6.701 1.00 87.00 85 GLY A C 1
ATOM 662 O O . GLY A 1 85 ? 4.347 3.191 -7.383 1.00 87.00 85 GLY A O 1
ATOM 663 N N . HIS A 1 86 ? 5.868 3.401 -5.754 1.00 90.94 86 HIS A N 1
ATOM 664 C CA . HIS A 1 86 ? 5.701 2.053 -5.225 1.00 90.94 86 HIS A CA 1
ATOM 665 C C . HIS A 1 86 ? 4.743 2.132 -4.044 1.00 90.94 86 HIS A C 1
ATOM 667 O O . HIS A 1 86 ? 5.043 2.829 -3.070 1.00 90.94 86 HIS A O 1
ATOM 673 N N . TYR A 1 87 ? 3.601 1.465 -4.144 1.00 93.12 87 TYR A N 1
ATOM 674 C CA . TYR A 1 87 ? 2.594 1.431 -3.093 1.00 93.12 87 TYR A CA 1
ATOM 675 C C . TYR A 1 87 ? 2.746 0.130 -2.324 1.00 93.12 87 TYR A C 1
ATOM 677 O O . TYR A 1 87 ? 2.751 -0.934 -2.930 1.00 93.12 87 TYR A O 1
ATOM 685 N N . LEU A 1 88 ? 2.861 0.221 -1.002 1.00 93.38 88 LEU A N 1
ATOM 686 C CA . LEU A 1 88 ? 2.913 -0.924 -0.100 1.00 93.38 88 LEU A CA 1
ATOM 687 C C . LEU A 1 88 ? 1.806 -0.791 0.942 1.00 93.38 88 LEU A C 1
ATOM 689 O O . LEU A 1 88 ? 1.782 0.182 1.699 1.00 93.38 88 LEU A O 1
ATOM 693 N N . VAL A 1 89 ? 0.918 -1.776 1.000 1.00 93.81 89 VAL A N 1
ATOM 694 C CA . VAL A 1 89 ? -0.161 -1.850 1.986 1.00 93.81 89 VAL A CA 1
ATOM 695 C C . VAL A 1 89 ? 0.390 -2.459 3.274 1.00 93.81 89 VAL A C 1
ATOM 697 O O . VAL A 1 89 ? 0.890 -3.582 3.287 1.00 93.81 89 VAL A O 1
ATOM 700 N N . LEU A 1 90 ? 0.331 -1.703 4.372 1.00 93.88 90 LEU A N 1
ATOM 701 C CA . LEU A 1 90 ? 0.823 -2.142 5.683 1.00 93.88 90 LEU A CA 1
ATOM 702 C C . LEU A 1 90 ? -0.285 -2.652 6.606 1.00 93.88 90 LEU A C 1
ATOM 704 O O . LEU A 1 90 ? 0.008 -3.498 7.448 1.00 93.88 90 LEU A O 1
ATOM 708 N N . GLN A 1 91 ? -1.503 -2.127 6.454 1.00 93.19 91 GLN A N 1
ATOM 709 C CA . GLN A 1 91 ? -2.713 -2.501 7.194 1.00 93.19 91 GLN A CA 1
ATOM 710 C C . GLN A 1 91 ? -3.899 -2.428 6.230 1.00 93.19 91 GLN A C 1
ATOM 712 O O . GLN A 1 91 ? -3.983 -1.473 5.457 1.00 93.19 91 GLN A O 1
ATOM 717 N N . ASN A 1 92 ? -4.807 -3.403 6.274 1.00 93.25 92 ASN A N 1
ATOM 718 C CA . ASN A 1 92 ? -5.985 -3.447 5.410 1.00 93.25 92 ASN A CA 1
ATOM 719 C C . ASN A 1 92 ? -7.201 -4.023 6.138 1.00 93.25 92 ASN A C 1
ATOM 721 O O . ASN A 1 92 ? -7.557 -5.187 5.970 1.00 93.25 92 ASN A O 1
ATOM 725 N N . GLU A 1 93 ? -7.859 -3.198 6.943 1.00 93.75 93 GLU A N 1
ATOM 726 C CA . GLU A 1 93 ? -9.101 -3.596 7.617 1.00 93.75 93 GLU A CA 1
ATOM 727 C C . GLU A 1 93 ? -10.327 -3.461 6.712 1.00 93.75 93 GLU A C 1
ATOM 729 O O . GLU A 1 93 ? -11.390 -4.009 7.011 1.00 93.75 93 GLU A O 1
ATOM 734 N N . SER A 1 94 ? -10.194 -2.745 5.588 1.00 89.94 94 SER A N 1
ATOM 735 C CA . SER A 1 94 ? -11.265 -2.649 4.594 1.00 89.94 94 SER A CA 1
ATOM 736 C C . SER A 1 94 ? -11.588 -4.005 3.960 1.00 89.94 94 SER A C 1
ATOM 738 O O . SER A 1 94 ? -12.740 -4.237 3.598 1.00 89.94 94 SER A O 1
ATOM 740 N N . GLY A 1 95 ? -10.604 -4.908 3.890 1.00 89.38 95 GLY A N 1
ATOM 741 C CA . GLY A 1 95 ? -10.698 -6.164 3.145 1.00 89.38 95 GLY A CA 1
ATOM 742 C C . GLY A 1 95 ? -10.523 -5.978 1.637 1.00 89.38 95 GLY A C 1
ATOM 743 O O . GLY A 1 95 ? -10.716 -6.925 0.887 1.00 89.38 95 GLY A O 1
ATOM 744 N N . TYR A 1 96 ? -10.159 -4.775 1.185 1.00 84.12 96 TYR A N 1
ATOM 745 C CA . TYR A 1 96 ? -9.880 -4.500 -0.217 1.00 84.12 96 TYR A CA 1
ATOM 746 C C . TYR A 1 96 ? -8.540 -5.128 -0.611 1.00 84.12 96 TYR A C 1
ATOM 748 O O . TYR A 1 96 ? -7.483 -4.604 -0.273 1.00 84.12 96 TYR A O 1
ATOM 756 N N . ASP A 1 97 ? -8.572 -6.269 -1.277 1.00 78.06 97 ASP A N 1
ATOM 757 C CA . ASP A 1 97 ? -7.415 -7.015 -1.792 1.00 78.06 97 ASP A CA 1
ATOM 758 C C . ASP A 1 97 ? -6.917 -6.497 -3.151 1.00 78.06 97 ASP A C 1
ATOM 760 O O . ASP A 1 97 ? -5.782 -6.757 -3.534 1.00 78.06 97 ASP A O 1
ATOM 764 N N . GLY A 1 98 ? -7.728 -5.680 -3.822 1.00 67.69 98 GLY A N 1
ATOM 765 C CA . GLY A 1 98 ? -7.368 -4.935 -5.020 1.00 67.69 98 GLY A CA 1
ATOM 766 C C . GLY A 1 98 ? -7.278 -5.750 -6.314 1.00 67.69 98 GLY A C 1
ATOM 767 O O . GLY A 1 98 ? -6.814 -6.880 -6.353 1.00 67.69 98 GLY A O 1
ATOM 768 N N . LEU A 1 99 ? -7.692 -5.072 -7.394 1.00 59.53 99 LEU A N 1
ATOM 769 C CA . LEU A 1 99 ? -7.450 -5.356 -8.817 1.00 59.53 99 LEU A CA 1
ATOM 770 C C . LEU A 1 99 ? -7.894 -6.735 -9.341 1.00 59.53 99 LEU A C 1
ATOM 772 O O . LEU A 1 99 ? -7.157 -7.401 -10.059 1.00 59.53 99 LEU A O 1
ATOM 776 N N . LYS A 1 100 ? -9.162 -7.100 -9.109 1.00 44.97 100 LYS A N 1
ATOM 777 C CA . LYS A 1 100 ? -9.925 -7.821 -10.143 1.00 44.97 100 LYS A CA 1
ATOM 778 C C . LYS A 1 100 ? -10.317 -6.803 -11.220 1.00 44.97 100 LYS A C 1
ATOM 780 O O . LYS A 1 100 ? -11.277 -6.061 -11.020 1.00 44.97 100 LYS A O 1
ATOM 785 N N . ILE A 1 101 ? -9.548 -6.711 -12.300 1.00 44.66 101 ILE A N 1
ATOM 786 C CA . ILE A 1 101 ? -10.011 -6.145 -13.578 1.00 44.66 101 ILE A CA 1
ATOM 787 C C . ILE A 1 101 ? -10.090 -7.309 -14.555 1.00 44.66 101 ILE A C 1
ATOM 789 O O . ILE A 1 101 ? -9.121 -8.099 -14.565 1.00 44.66 101 ILE A O 1
#

Secondary structure (DSSP, 8-state):
-IIIIIHHHHHHHHHHHHHH--SS----PPPEEEEEE-S-S-----TTSPTTPPPPTT-EE-SSSS-TTS-EEEE--SS-SS-PPEEEEEEESS-------

Foldseek 3Di:
DCLVPVVVVVQVVLQVVQVPDPPPDRPPDFDKDKDKAFDDDDDDDDPPDDPQFDDAAQDKAQDDVDDPVFRWIWGRHHRDSRTIIIMTIPGDRVPDSDDPD

Sequence (101 aa):
MVKLKDIPQITLAIKRMSEYSDTNKSCNSKLTFLVVGKRHHARLNPVNGKDGKNGPPGMVINETVVCPTQFNFYPQSHDSPKSRGHYLVLQNESGYDGLKI

pLDDT: mean 81.83, std 11.96, range [44.66, 95.44]